Protein AF-A0A3B8PW52-F1 (afdb_monomer)

Secondary structure (DSSP, 8-state):
--TTTTS-HHHHHHHHHHHHHHHHHHHHHHHHHHHHHHHHHHHHHHTTS--S-----GGGGG-TTHHHHHHHHTTTHHHHHHHHHHTS-----TTS-HHHHHHTT-

Mean predicted aligned error: 10.38 Å

Sequence (106 aa):
MDSIRYLDPTTQFVLFSITKIIVAFVLMLTFVAYAVLVERKVSAWIQDRVGPNRATPIFAKYIPILGPALVRLGIFQPMADGLKFLLKEDFTPAYVRK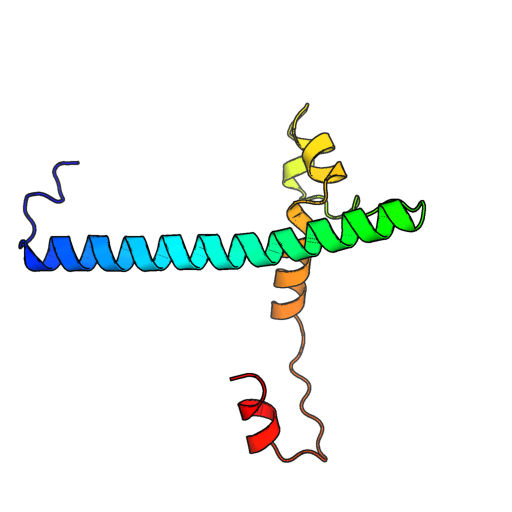VYFWLAPA

Foldseek 3Di:
DCVLVPDDPVVSVVVVVVVVVVVVVVVVVLVVLVVVLVVQCVVCVVVVHQGQQALQDPVLVPPDPVSNVCSSSNSCVSVVVVVVVVVDDDDDDPPDDPVCVVVVVD

pLDDT: mean 77.87, std 11.74, range [54.41, 94.44]

Radius of gyration: 20.92 Å; Cα contacts (8 Å, |Δi|>4): 58; chains: 1; bounding box: 60×29×48 Å

Structure (mmCIF, N/CA/C/O backbone):
data_AF-A0A3B8PW52-F1
#
_entry.id   AF-A0A3B8PW52-F1
#
loop_
_atom_site.group_PDB
_atom_site.id
_atom_site.type_symbol
_atom_site.label_atom_id
_atom_site.label_alt_id
_atom_site.label_comp_id
_atom_site.label_asym_id
_atom_site.label_entity_id
_atom_site.label_seq_id
_atom_site.pdbx_PDB_ins_code
_atom_site.Cartn_x
_atom_site.Cartn_y
_atom_site.Cartn_z
_atom_site.occupancy
_atom_site.B_iso_or_equiv
_atom_site.auth_seq_id
_atom_site.auth_comp_id
_atom_site.auth_asym_id
_atom_site.auth_atom_id
_atom_site.pdbx_PDB_model_num
ATOM 1 N N . MET A 1 1 ? 29.699 -7.317 -11.796 1.00 54.75 1 MET A N 1
ATOM 2 C CA . MET A 1 1 ? 28.883 -6.563 -12.783 1.00 54.75 1 MET A CA 1
ATOM 3 C C . MET A 1 1 ? 29.423 -6.797 -14.196 1.00 54.75 1 MET A C 1
ATOM 5 O O . MET A 1 1 ? 29.309 -5.942 -15.065 1.00 54.75 1 MET A O 1
ATOM 9 N N . ASP A 1 2 ? 29.983 -7.983 -14.438 1.00 58.16 2 ASP A N 1
ATOM 10 C CA . ASP A 1 2 ? 30.815 -8.252 -15.614 1.00 58.16 2 ASP A CA 1
ATOM 11 C C . ASP A 1 2 ? 30.114 -9.189 -16.600 1.00 58.16 2 ASP A C 1
ATOM 13 O O . ASP A 1 2 ? 30.424 -9.179 -17.781 1.00 58.16 2 ASP A O 1
ATOM 17 N N . SER A 1 3 ? 29.073 -9.902 -16.157 1.00 61.91 3 SER A N 1
ATOM 18 C CA . SER A 1 3 ? 28.235 -10.762 -17.001 1.00 61.91 3 SER A CA 1
ATOM 19 C C . SER A 1 3 ? 27.328 -9.999 -17.975 1.00 61.91 3 SER A C 1
ATOM 21 O O . SER A 1 3 ? 26.869 -10.579 -18.951 1.00 61.91 3 SER A O 1
ATOM 23 N N . ILE A 1 4 ? 27.077 -8.704 -17.744 1.00 60.16 4 ILE A N 1
ATOM 24 C CA . ILE A 1 4 ? 26.172 -7.881 -18.571 1.00 60.16 4 ILE A CA 1
ATOM 25 C C . ILE A 1 4 ? 26.906 -7.306 -19.797 1.00 60.16 4 ILE A C 1
ATOM 27 O O . ILE A 1 4 ? 26.276 -6.995 -20.800 1.00 60.16 4 ILE A O 1
ATOM 31 N N . ARG A 1 5 ? 28.243 -7.204 -19.746 1.00 63.00 5 ARG A N 1
ATOM 32 C CA . ARG A 1 5 ? 29.068 -6.620 -20.822 1.00 63.00 5 ARG A CA 1
ATOM 33 C C . ARG A 1 5 ? 29.255 -7.530 -22.040 1.00 63.00 5 ARG A C 1
ATOM 35 O O . ARG A 1 5 ? 29.707 -7.050 -23.071 1.00 63.00 5 ARG A O 1
ATOM 42 N N . TYR A 1 6 ? 28.932 -8.817 -21.915 1.00 65.31 6 TYR A N 1
ATOM 43 C CA . TYR A 1 6 ? 29.050 -9.806 -22.994 1.00 65.31 6 TYR A CA 1
ATOM 44 C C . TYR A 1 6 ? 27.739 -10.022 -23.766 1.00 65.31 6 TYR A C 1
ATOM 46 O O . TYR A 1 6 ? 27.704 -10.828 -24.692 1.00 65.31 6 TYR A O 1
ATOM 54 N N . LEU A 1 7 ? 26.655 -9.344 -23.374 1.00 67.38 7 LEU A N 1
ATOM 55 C CA . LEU A 1 7 ? 25.356 -9.436 -24.036 1.00 67.38 7 LEU A CA 1
ATOM 56 C C . LEU A 1 7 ? 25.256 -8.400 -25.159 1.00 67.38 7 LEU A C 1
ATOM 58 O O . LEU A 1 7 ? 25.795 -7.301 -25.050 1.00 67.38 7 LEU A O 1
ATOM 62 N N . ASP A 1 8 ? 24.538 -8.753 -26.224 1.00 79.00 8 ASP A N 1
ATOM 63 C CA . ASP A 1 8 ? 24.277 -7.855 -27.348 1.00 79.00 8 ASP A CA 1
ATOM 64 C C . ASP A 1 8 ? 23.657 -6.521 -26.863 1.00 79.00 8 ASP A C 1
ATOM 66 O O . ASP A 1 8 ? 22.789 -6.548 -25.974 1.00 79.00 8 ASP A O 1
ATOM 70 N N . PRO A 1 9 ? 24.048 -5.350 -27.416 1.00 81.19 9 PRO A N 1
ATOM 71 C CA . PRO A 1 9 ? 23.563 -4.049 -26.948 1.00 81.19 9 PRO A CA 1
ATOM 72 C C . PRO A 1 9 ? 22.034 -3.925 -26.923 1.00 81.19 9 PRO A C 1
ATOM 74 O O . PRO A 1 9 ? 21.483 -3.241 -26.055 1.00 81.19 9 PRO A O 1
ATOM 77 N N . THR A 1 10 ? 21.328 -4.620 -27.823 1.00 83.38 10 THR A N 1
ATOM 78 C CA . THR A 1 10 ? 19.858 -4.637 -27.833 1.00 83.38 10 THR A CA 1
ATOM 79 C C . THR A 1 10 ? 19.290 -5.405 -26.636 1.00 83.38 10 THR A C 1
ATOM 81 O O . THR A 1 10 ? 18.343 -4.948 -25.993 1.00 83.38 10 THR A O 1
ATOM 84 N N . THR A 1 11 ? 19.920 -6.520 -26.258 1.00 83.31 11 THR A N 1
ATOM 85 C CA . THR A 1 11 ? 19.523 -7.346 -25.107 1.00 83.31 11 THR A CA 1
ATOM 86 C C . THR A 1 11 ? 19.727 -6.583 -23.802 1.00 83.31 11 THR A C 1
ATOM 88 O O . THR A 1 11 ? 18.854 -6.585 -22.932 1.00 83.31 11 THR A O 1
ATOM 91 N N . GLN A 1 12 ? 20.841 -5.855 -23.680 1.00 82.88 12 GLN A N 1
ATOM 92 C CA . GLN A 1 12 ? 21.103 -4.998 -22.527 1.00 82.88 12 GLN A CA 1
ATOM 93 C C . GLN A 1 12 ? 20.032 -3.901 -22.391 1.00 82.88 12 GLN A C 1
ATOM 95 O O . GLN A 1 12 ? 19.498 -3.690 -21.299 1.00 82.88 12 GLN A O 1
ATOM 100 N N . PHE A 1 13 ? 19.670 -3.234 -23.491 1.00 86.12 13 PHE A N 1
ATOM 101 C CA . PHE A 1 13 ? 18.631 -2.200 -23.486 1.00 86.12 13 PHE A CA 1
ATOM 102 C C . PHE A 1 13 ? 17.263 -2.743 -23.046 1.00 86.12 13 PHE A C 1
ATOM 104 O O . PHE A 1 13 ? 16.605 -2.139 -22.192 1.00 86.12 13 PHE A O 1
ATOM 111 N N . VAL A 1 14 ? 16.848 -3.897 -23.576 1.00 88.50 14 VAL A N 1
ATOM 112 C CA . VAL A 1 14 ? 15.570 -4.532 -23.217 1.00 88.50 14 VAL A CA 1
ATOM 113 C C . VAL A 1 14 ? 15.551 -4.938 -21.741 1.00 88.50 14 VAL A C 1
ATOM 115 O O . VAL A 1 14 ? 14.594 -4.616 -21.037 1.00 88.50 14 VAL A O 1
ATOM 118 N N . LEU A 1 15 ? 16.623 -5.555 -21.232 1.00 88.62 15 LEU A N 1
ATOM 119 C CA . LEU A 1 15 ? 16.728 -5.965 -19.826 1.00 88.62 15 LEU A CA 1
ATOM 120 C C . LEU A 1 15 ? 16.625 -4.780 -18.860 1.00 88.62 15 LEU A C 1
ATOM 122 O O . LEU A 1 15 ? 15.861 -4.833 -17.891 1.00 88.62 15 LEU A O 1
ATOM 126 N N . PHE A 1 16 ? 17.346 -3.688 -19.124 1.00 89.38 16 PHE A N 1
ATOM 127 C CA . PHE A 1 16 ? 17.247 -2.486 -18.294 1.00 89.38 16 PHE A CA 1
ATOM 128 C C . PHE A 1 16 ? 15.861 -1.843 -18.373 1.00 89.38 16 PHE A C 1
ATOM 130 O O . PHE A 1 16 ? 15.363 -1.348 -17.361 1.00 89.38 16 PHE A O 1
ATOM 137 N N . SER A 1 17 ? 15.226 -1.864 -19.544 1.00 88.94 17 SER A N 1
ATOM 138 C CA . SER A 1 17 ? 13.891 -1.293 -19.740 1.00 88.94 17 SER A CA 1
ATOM 139 C C . SER A 1 17 ? 12.829 -2.078 -18.970 1.00 88.94 17 SER A C 1
ATOM 141 O O . SER A 1 17 ? 12.088 -1.487 -18.188 1.00 88.94 17 SER A O 1
ATOM 143 N N . ILE A 1 18 ? 12.818 -3.408 -19.095 1.00 92.69 18 ILE A N 1
ATOM 144 C CA . ILE A 1 18 ? 11.915 -4.289 -18.338 1.00 92.69 18 ILE A CA 1
ATOM 145 C C . ILE A 1 18 ? 12.138 -4.121 -16.834 1.00 92.69 18 ILE A C 1
ATOM 147 O O . ILE A 1 18 ? 11.180 -3.957 -16.082 1.00 92.69 18 ILE A O 1
ATOM 151 N N . THR A 1 19 ? 13.396 -4.077 -16.391 1.00 93.25 19 THR A N 1
ATOM 152 C CA . THR A 1 19 ? 13.719 -3.885 -14.970 1.00 93.25 19 THR A CA 1
ATOM 153 C C . THR A 1 19 ? 13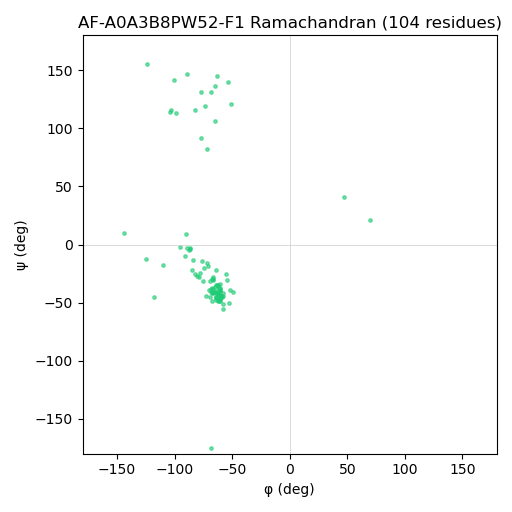.161 -2.563 -14.444 1.00 93.25 19 THR A C 1
ATOM 155 O O . THR A 1 19 ? 12.540 -2.535 -13.384 1.00 93.25 19 THR A O 1
ATOM 158 N N . LYS A 1 20 ? 13.322 -1.464 -15.192 1.00 92.31 20 LYS A N 1
ATOM 159 C CA . LYS A 1 20 ? 12.768 -0.156 -14.809 1.00 92.31 20 LYS A CA 1
ATOM 160 C C . LYS A 1 20 ? 11.244 -0.182 -14.728 1.00 92.31 20 LYS A C 1
ATOM 162 O O . LYS A 1 20 ? 10.696 0.354 -13.770 1.00 92.31 20 LYS A O 1
ATOM 167 N N . ILE A 1 21 ? 10.577 -0.812 -15.697 1.00 93.56 21 ILE A N 1
ATOM 168 C CA . ILE A 1 21 ? 9.113 -0.938 -15.716 1.00 93.56 21 ILE A CA 1
ATOM 169 C C . ILE A 1 21 ? 8.632 -1.695 -14.477 1.00 93.56 21 ILE A C 1
ATOM 171 O O . ILE A 1 21 ? 7.751 -1.209 -13.771 1.00 93.56 21 ILE A O 1
ATOM 175 N N . ILE A 1 22 ? 9.243 -2.843 -14.170 1.00 94.44 22 ILE A N 1
ATOM 176 C CA . ILE A 1 22 ? 8.879 -3.653 -13.002 1.00 94.44 22 ILE A CA 1
ATOM 177 C C . ILE A 1 22 ? 9.078 -2.856 -11.711 1.00 94.44 22 ILE A C 1
ATOM 179 O O . ILE A 1 22 ? 8.183 -2.816 -10.871 1.00 94.44 22 ILE A O 1
ATOM 183 N N . VAL A 1 23 ? 10.221 -2.183 -11.556 1.00 94.44 23 VAL A N 1
ATOM 184 C CA . VAL A 1 23 ? 10.507 -1.388 -10.354 1.00 94.44 23 VAL A CA 1
ATOM 185 C C . VAL A 1 23 ? 9.506 -0.243 -10.200 1.00 94.44 23 VAL A C 1
ATOM 187 O O . VAL A 1 23 ? 8.950 -0.069 -9.119 1.00 94.44 23 VAL A O 1
ATOM 190 N N . ALA A 1 24 ? 9.229 0.508 -11.269 1.00 93.19 24 ALA A N 1
ATOM 191 C CA . ALA A 1 24 ? 8.256 1.598 -11.238 1.00 93.19 24 ALA A CA 1
ATOM 192 C C . ALA A 1 24 ? 6.849 1.096 -10.879 1.00 93.19 24 ALA A C 1
ATOM 194 O O . ALA A 1 24 ? 6.173 1.690 -10.039 1.00 93.19 24 ALA A O 1
ATOM 195 N N . PHE A 1 25 ? 6.433 -0.028 -11.463 1.00 92.19 25 PHE A N 1
ATOM 196 C CA . PHE A 1 25 ? 5.132 -0.635 -11.205 1.00 92.19 25 PHE A CA 1
ATOM 197 C C . PHE A 1 25 ? 4.993 -1.106 -9.751 1.00 92.19 25 PHE A C 1
ATOM 199 O O . PHE A 1 25 ? 4.022 -0.764 -9.076 1.00 92.19 25 PHE A O 1
ATOM 206 N N . VAL A 1 26 ? 5.992 -1.827 -9.231 1.00 91.19 26 VAL A N 1
ATOM 207 C CA . VAL A 1 26 ? 6.005 -2.302 -7.838 1.00 91.19 26 VAL A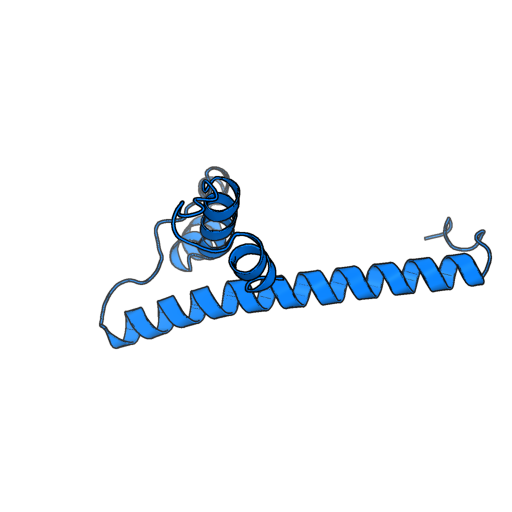 CA 1
ATOM 208 C C . VAL A 1 26 ? 6.000 -1.131 -6.858 1.00 91.19 26 VAL A C 1
ATOM 210 O O . VAL A 1 26 ? 5.249 -1.158 -5.882 1.00 91.19 26 VAL A O 1
ATOM 213 N N . LEU A 1 27 ? 6.789 -0.085 -7.117 1.00 91.88 27 LEU A N 1
ATOM 214 C CA . LEU A 1 27 ? 6.808 1.115 -6.279 1.00 91.88 27 LEU A CA 1
ATOM 215 C C . LEU A 1 27 ? 5.446 1.809 -6.252 1.00 91.88 27 LEU A C 1
ATOM 217 O O . LEU A 1 27 ? 4.965 2.153 -5.174 1.00 91.88 27 LEU A O 1
ATOM 221 N N . MET A 1 28 ? 4.806 1.970 -7.412 1.00 92.19 28 MET A N 1
ATOM 222 C CA . MET A 1 28 ? 3.491 2.597 -7.512 1.00 92.19 28 MET A CA 1
ATOM 223 C C . MET A 1 28 ? 2.425 1.810 -6.739 1.00 92.19 28 MET A C 1
ATOM 225 O O . MET A 1 28 ? 1.716 2.390 -5.919 1.00 92.19 28 MET A O 1
ATOM 229 N N . LEU A 1 29 ? 2.343 0.488 -6.932 1.00 88.56 29 LEU A N 1
ATOM 230 C CA . LEU A 1 29 ? 1.389 -0.356 -6.200 1.00 88.56 29 LEU A CA 1
ATOM 231 C C . LEU A 1 29 ? 1.630 -0.321 -4.688 1.00 88.56 29 LEU A C 1
ATOM 233 O O . LEU A 1 29 ? 0.688 -0.233 -3.900 1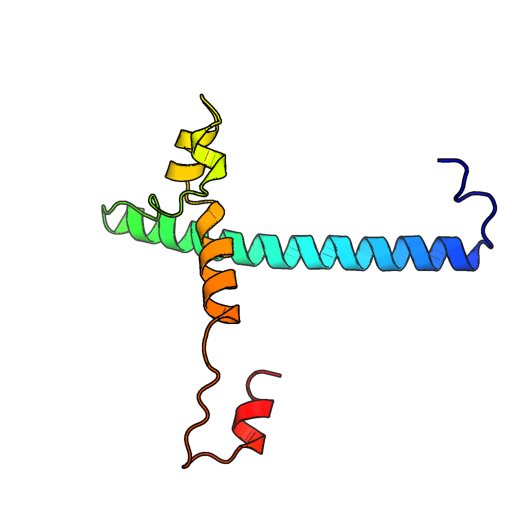.00 88.56 29 LEU A O 1
ATOM 237 N N . THR A 1 30 ? 2.899 -0.344 -4.281 1.00 86.81 30 THR A N 1
ATOM 238 C CA . THR A 1 30 ? 3.285 -0.271 -2.870 1.00 86.81 30 THR A CA 1
ATOM 239 C C . THR A 1 30 ? 2.883 1.075 -2.264 1.00 86.81 30 THR A C 1
ATOM 241 O O . THR A 1 30 ? 2.343 1.120 -1.161 1.00 86.81 30 THR A O 1
ATOM 244 N N . PHE A 1 31 ? 3.078 2.173 -2.997 1.00 90.00 31 PHE A N 1
ATOM 245 C CA . PHE A 1 31 ? 2.672 3.508 -2.567 1.00 90.00 31 PHE A CA 1
ATOM 246 C C . PHE A 1 31 ? 1.157 3.609 -2.355 1.00 90.00 31 PHE A C 1
ATOM 248 O O . PHE A 1 31 ? 0.722 4.075 -1.304 1.00 90.00 31 PHE A O 1
ATOM 255 N N . VAL A 1 32 ? 0.356 3.108 -3.301 1.00 88.88 32 VAL A N 1
ATOM 256 C CA . VAL A 1 32 ? -1.113 3.077 -3.180 1.00 88.88 32 VAL A CA 1
ATOM 257 C C . VAL A 1 32 ? -1.543 2.277 -1.947 1.00 88.88 32 VAL A C 1
ATOM 259 O O . VAL A 1 32 ? -2.367 2.742 -1.161 1.00 88.88 32 VAL A O 1
ATOM 262 N N . ALA A 1 33 ? -0.937 1.109 -1.721 1.00 86.69 33 ALA A N 1
ATOM 263 C CA . ALA A 1 33 ? -1.234 0.270 -0.563 1.00 86.69 33 ALA A CA 1
ATOM 264 C C . ALA A 1 33 ? -0.942 0.980 0.777 1.00 86.69 33 ALA A C 1
ATOM 266 O O . ALA A 1 33 ? -1.729 0.881 1.723 1.00 86.69 33 ALA A O 1
ATOM 267 N N . TYR A 1 34 ? 0.160 1.734 0.865 1.00 86.44 34 TYR A N 1
ATOM 268 C CA . TYR A 1 34 ? 0.489 2.516 2.060 1.00 86.44 34 TYR A CA 1
ATOM 269 C C . TYR A 1 34 ? -0.351 3.786 2.213 1.00 86.44 34 TYR A C 1
ATOM 271 O O . TYR A 1 34 ? -0.653 4.161 3.346 1.00 86.44 34 TYR A O 1
ATOM 279 N N . ALA A 1 35 ? -0.781 4.420 1.120 1.00 88.06 35 ALA A N 1
ATOM 280 C CA . ALA A 1 35 ? -1.679 5.572 1.178 1.00 88.06 35 ALA A CA 1
ATOM 281 C C . ALA A 1 35 ? -2.996 5.223 1.897 1.00 88.06 35 ALA A C 1
ATOM 283 O O . ALA A 1 35 ? -3.430 5.967 2.775 1.00 88.06 35 ALA A O 1
ATOM 284 N N . VAL A 1 36 ? -3.558 4.037 1.631 1.00 88.19 36 VAL A N 1
ATOM 285 C CA . VAL A 1 36 ? -4.756 3.525 2.326 1.00 88.19 36 VAL A CA 1
ATOM 286 C C . VAL A 1 36 ? -4.508 3.325 3.828 1.00 88.19 36 VAL A C 1
ATOM 288 O O . VAL A 1 36 ? -5.370 3.606 4.661 1.00 88.19 36 VAL A O 1
ATOM 291 N N . LEU A 1 37 ? -3.322 2.846 4.218 1.00 86.56 3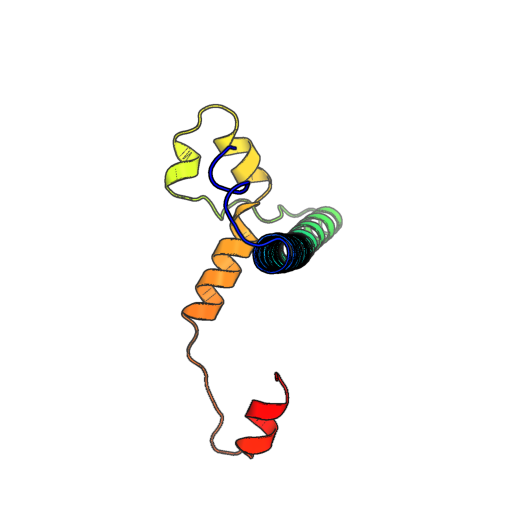7 LEU A N 1
ATOM 292 C CA . LEU A 1 37 ? -2.960 2.721 5.633 1.00 86.56 37 LEU A CA 1
ATOM 293 C C . LEU A 1 37 ? -2.898 4.092 6.311 1.00 86.56 37 LEU A C 1
ATOM 295 O O . LEU A 1 37 ? -3.420 4.245 7.420 1.00 86.56 37 LEU A O 1
ATOM 299 N N . VAL A 1 38 ? -2.271 5.071 5.653 1.00 86.25 38 VAL A N 1
ATOM 300 C CA . VAL A 1 38 ? -2.162 6.446 6.156 1.00 86.25 38 VAL A CA 1
ATOM 301 C C . VAL A 1 38 ? -3.547 7.050 6.335 1.00 86.25 38 VAL A C 1
ATOM 303 O O . VAL A 1 38 ? -3.835 7.558 7.415 1.00 86.25 38 VAL A O 1
ATOM 306 N N . GLU A 1 39 ? -4.428 6.915 5.345 1.00 89.50 39 GLU A N 1
ATOM 307 C CA . GLU A 1 39 ? -5.819 7.363 5.434 1.00 89.50 39 GLU A CA 1
ATOM 308 C C . GLU A 1 39 ? -6.507 6.786 6.679 1.00 89.50 39 GLU A C 1
ATOM 310 O O . GLU A 1 39 ? -7.014 7.531 7.517 1.00 89.50 39 GLU A O 1
ATOM 315 N N . ARG A 1 40 ? -6.412 5.465 6.894 1.00 87.12 40 ARG A N 1
ATOM 316 C CA . ARG A 1 40 ? -6.991 4.799 8.077 1.00 87.12 40 ARG A CA 1
ATOM 317 C C . ARG A 1 40 ? -6.401 5.311 9.391 1.00 87.12 40 ARG A C 1
ATOM 319 O O . ARG A 1 40 ? -7.114 5.346 10.395 1.00 87.12 40 ARG A O 1
ATOM 326 N N . LYS A 1 41 ? -5.117 5.682 9.418 1.00 83.44 41 LYS A N 1
ATOM 327 C CA . LYS A 1 41 ? -4.455 6.231 10.611 1.00 83.44 41 LYS A CA 1
ATOM 328 C C . LYS A 1 41 ? -4.918 7.659 10.893 1.00 83.44 41 LYS A C 1
ATOM 330 O O . LYS A 1 41 ? -5.257 7.959 12.033 1.00 83.44 41 LYS A O 1
ATOM 335 N N . VAL A 1 42 ? -4.999 8.492 9.857 1.00 86.94 42 VAL A N 1
ATOM 336 C CA . VAL A 1 42 ? -5.463 9.882 9.945 1.00 86.94 42 VAL A CA 1
ATOM 337 C C . VAL A 1 42 ? -6.931 9.934 10.366 1.00 86.94 42 VAL A C 1
ATOM 339 O O . VAL A 1 42 ? -7.266 10.647 11.308 1.00 86.94 42 VAL A O 1
ATOM 342 N N . SER A 1 43 ? -7.805 9.121 9.764 1.00 87.62 43 SER A N 1
ATOM 343 C CA . SER A 1 43 ? -9.216 9.053 10.167 1.00 87.62 43 SER A CA 1
ATOM 344 C C . SER A 1 43 ? -9.392 8.574 11.608 1.00 87.62 43 SER A C 1
ATOM 346 O O . SER A 1 43 ? -10.283 9.047 12.307 1.00 87.62 43 SER A O 1
ATOM 348 N N . ALA A 1 44 ? -8.549 7.647 12.073 1.00 87.25 44 ALA A N 1
ATOM 349 C CA . ALA A 1 44 ? -8.586 7.182 13.455 1.00 87.25 44 ALA A CA 1
ATOM 350 C C . ALA A 1 44 ? -8.144 8.276 14.442 1.00 87.25 44 ALA A C 1
ATOM 352 O O . ALA A 1 44 ? -8.772 8.425 15.485 1.00 87.25 44 ALA A O 1
ATOM 353 N N . TRP A 1 45 ? -7.138 9.083 14.084 1.00 86.94 45 TRP A N 1
ATOM 354 C CA . TRP A 1 45 ? -6.705 10.233 14.886 1.00 86.94 45 TRP A CA 1
ATOM 355 C C . TRP A 1 45 ? -7.769 11.324 14.995 1.00 86.94 45 TRP A C 1
ATOM 357 O O . TRP A 1 45 ? -7.978 11.846 16.082 1.00 86.94 45 TRP A O 1
ATOM 367 N N . ILE A 1 46 ? -8.483 11.627 13.907 1.00 91.06 46 ILE A N 1
ATOM 368 C CA . ILE A 1 46 ? -9.605 12.583 13.935 1.00 91.06 46 ILE A CA 1
ATOM 369 C C . ILE A 1 46 ? -10.725 12.093 14.866 1.00 91.06 46 ILE A C 1
ATOM 371 O O . ILE A 1 46 ? -11.389 12.888 15.521 1.00 91.06 46 ILE A O 1
ATOM 375 N N . GLN A 1 47 ? -10.935 10.778 14.921 1.00 91.88 47 GLN A N 1
ATOM 376 C CA . GLN A 1 47 ? -11.990 10.133 15.706 1.00 91.88 47 GLN A CA 1
ATOM 377 C C . GLN A 1 47 ? -11.557 9.769 17.137 1.00 91.88 47 GLN A C 1
ATOM 379 O O . GLN A 1 47 ? -12.280 9.031 17.801 1.00 91.88 47 GLN A O 1
ATOM 384 N N . ASP A 1 48 ? -10.379 10.219 17.581 1.00 87.69 48 ASP A N 1
ATOM 385 C CA . ASP A 1 48 ? -9.769 9.876 18.875 1.00 87.69 48 ASP A CA 1
ATOM 386 C C . ASP A 1 48 ? -9.803 8.365 19.193 1.00 87.69 48 ASP A C 1
ATOM 388 O O . ASP A 1 48 ? -10.081 7.914 20.304 1.00 87.69 48 ASP A O 1
ATOM 392 N N . ARG A 1 49 ? -9.546 7.539 18.170 1.00 86.25 49 ARG A N 1
ATOM 393 C CA . ARG A 1 49 ? -9.441 6.083 18.306 1.00 86.25 49 ARG A CA 1
ATOM 394 C C . ARG A 1 49 ? -8.107 5.573 17.794 1.00 86.25 49 ARG A C 1
ATOM 396 O O . ARG A 1 49 ? -7.457 6.148 16.923 1.00 86.25 49 ARG A O 1
ATOM 403 N N . VAL A 1 50 ? -7.698 4.420 18.309 1.00 78.25 50 VAL A N 1
ATOM 404 C CA . VAL A 1 50 ? -6.443 3.795 17.894 1.00 78.25 50 VAL A CA 1
ATOM 405 C C . VAL A 1 50 ? -6.609 3.200 16.492 1.00 78.25 50 VAL A C 1
ATOM 407 O O . VAL A 1 50 ? -7.435 2.314 16.270 1.00 78.25 50 VAL A O 1
ATOM 410 N N . GLY A 1 51 ? -5.813 3.692 15.537 1.00 75.25 51 GLY A N 1
ATOM 411 C CA . GLY A 1 51 ? -5.719 3.120 14.190 1.00 75.25 51 GLY A CA 1
ATOM 412 C C . GLY A 1 51 ? -5.055 1.731 14.170 1.00 75.25 51 GLY A C 1
ATOM 413 O O . GLY A 1 51 ? -4.715 1.190 15.222 1.00 75.25 51 GLY A O 1
ATOM 414 N N . PRO A 1 52 ? -4.824 1.138 12.985 1.00 72.44 52 PRO A N 1
ATOM 415 C CA . PRO A 1 52 ? -4.328 -0.236 12.852 1.00 72.44 52 PRO A CA 1
ATOM 416 C C . PRO A 1 52 ? -3.070 -0.502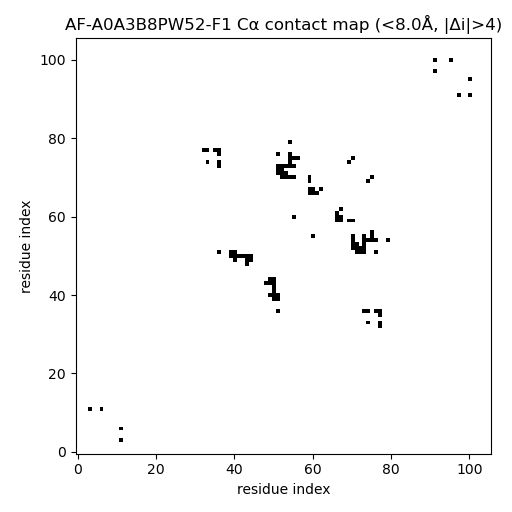 13.704 1.00 72.44 52 PRO A C 1
ATOM 418 O O . PRO A 1 52 ? -2.066 0.194 13.559 1.00 72.44 52 PRO A O 1
ATOM 421 N N . ASN A 1 53 ? -3.155 -1.476 14.621 1.00 68.75 53 ASN A N 1
ATOM 422 C CA . ASN A 1 53 ? -2.111 -1.808 15.614 1.00 68.75 53 ASN A CA 1
ATOM 423 C C . ASN A 1 53 ? -2.010 -3.329 15.901 1.00 68.75 53 ASN A C 1
ATOM 425 O O . ASN A 1 53 ? -1.388 -3.747 16.872 1.00 68.75 53 ASN A O 1
ATOM 429 N N . ARG A 1 54 ? -2.690 -4.182 15.116 1.00 66.69 54 ARG A N 1
ATOM 430 C CA . ARG A 1 54 ? -2.812 -5.631 15.404 1.00 66.69 54 ARG A CA 1
ATOM 431 C C . ARG A 1 54 ? -2.352 -6.550 14.268 1.00 66.69 54 ARG A C 1
ATOM 433 O O . ARG A 1 54 ? -2.171 -7.740 14.503 1.00 66.69 54 ARG A O 1
ATOM 440 N N . ALA A 1 55 ? -2.127 -6.034 13.060 1.00 65.44 55 ALA A N 1
ATOM 441 C CA . ALA A 1 55 ? -1.497 -6.811 11.994 1.00 65.44 55 ALA A CA 1
ATOM 442 C C . ALA A 1 55 ? -0.003 -6.998 12.308 1.00 65.44 55 ALA A C 1
ATOM 444 O O . ALA A 1 55 ? 0.851 -6.236 11.859 1.00 65.44 55 ALA A O 1
ATOM 445 N N . THR A 1 56 ? 0.297 -7.989 13.146 1.00 59.84 56 THR A N 1
ATOM 446 C CA . THR A 1 56 ? 1.653 -8.371 13.543 1.00 59.84 56 THR A CA 1
ATOM 447 C C . THR A 1 56 ? 2.063 -9.630 12.783 1.00 59.84 56 THR A C 1
ATOM 449 O O . THR A 1 56 ? 1.468 -10.685 13.002 1.00 59.84 56 THR A O 1
ATOM 452 N N . PRO A 1 57 ? 3.088 -9.571 11.918 1.00 63.16 57 PRO A N 1
ATOM 453 C CA . PRO A 1 57 ? 3.700 -10.773 11.369 1.00 63.16 57 PRO A CA 1
ATOM 454 C C . PRO A 1 57 ? 4.338 -11.610 12.477 1.00 63.16 57 PRO A C 1
ATOM 456 O O . PRO A 1 57 ? 4.957 -11.059 13.390 1.00 63.16 57 PRO A O 1
ATOM 459 N N . ILE A 1 58 ? 4.281 -12.937 12.337 1.00 59.16 58 ILE A N 1
ATOM 460 C CA . ILE A 1 58 ? 4.923 -13.906 13.246 1.00 59.16 58 ILE A CA 1
ATOM 461 C C . ILE A 1 58 ? 6.415 -13.566 13.437 1.00 59.16 58 ILE A C 1
ATOM 463 O O . ILE A 1 58 ? 6.919 -13.597 14.555 1.00 59.16 58 ILE A O 1
ATOM 467 N N . PHE A 1 59 ? 7.094 -13.134 12.369 1.00 60.97 59 PHE A N 1
ATOM 468 C CA . PHE A 1 59 ? 8.518 -12.784 12.378 1.00 60.97 59 PHE A CA 1
ATOM 469 C C . PHE A 1 59 ? 8.845 -11.406 12.986 1.00 60.97 59 PHE A C 1
ATOM 471 O O . PHE A 1 59 ? 9.943 -11.206 13.500 1.00 60.97 59 PHE A O 1
ATOM 478 N N . ALA A 1 60 ? 7.905 -10.454 12.988 1.00 57.09 60 ALA A N 1
ATOM 479 C CA . ALA A 1 60 ? 8.159 -9.087 13.460 1.00 57.09 60 ALA A CA 1
ATOM 480 C C . ALA A 1 60 ? 8.313 -8.993 14.990 1.00 57.09 60 ALA A C 1
ATOM 482 O O . ALA A 1 60 ? 8.830 -8.002 15.500 1.00 57.09 60 ALA A O 1
ATOM 483 N N . LYS A 1 61 ? 7.895 -10.030 15.728 1.00 54.88 61 LYS A N 1
ATOM 484 C CA . LYS A 1 61 ? 8.009 -10.110 17.191 1.00 54.88 61 LYS A CA 1
ATOM 485 C C . LYS A 1 61 ? 9.440 -10.395 17.675 1.00 54.88 61 LYS A C 1
ATOM 487 O O . LYS A 1 61 ? 9.752 -10.094 18.821 1.00 54.88 61 LYS A O 1
ATOM 492 N N . TYR A 1 62 ? 10.305 -10.940 16.817 1.00 59.19 62 TYR A N 1
ATOM 493 C CA . TYR A 1 62 ? 11.680 -11.320 17.171 1.00 59.19 62 TYR A CA 1
ATOM 494 C C . TYR A 1 62 ? 12.697 -10.173 17.040 1.00 59.19 62 TYR A C 1
ATOM 496 O O . TYR A 1 62 ? 13.863 -10.352 17.378 1.00 59.19 62 TYR A O 1
ATOM 504 N N . ILE A 1 63 ? 12.277 -8.992 16.567 1.00 63.44 63 ILE A N 1
ATOM 505 C CA . ILE A 1 63 ? 13.153 -7.825 16.413 1.00 63.44 63 ILE A CA 1
ATOM 506 C C . ILE A 1 63 ? 12.956 -6.888 17.621 1.00 63.44 63 ILE A C 1
ATOM 508 O O . ILE A 1 63 ? 11.882 -6.294 17.746 1.00 63.44 63 ILE A O 1
ATOM 512 N N . PRO A 1 64 ? 13.968 -6.713 18.494 1.00 54.91 64 PRO A N 1
ATOM 513 C CA . PRO A 1 64 ? 13.793 -6.149 19.838 1.00 54.91 64 PRO A CA 1
ATOM 514 C C . PRO A 1 64 ? 13.368 -4.672 19.877 1.00 54.91 64 PRO A C 1
ATOM 516 O O . PRO A 1 64 ? 12.679 -4.275 20.811 1.00 54.91 64 PRO A O 1
ATOM 519 N N . ILE A 1 65 ? 13.740 -3.857 18.878 1.00 60.09 65 ILE A N 1
ATOM 520 C CA . ILE A 1 65 ? 13.460 -2.403 18.873 1.00 60.09 65 ILE A CA 1
ATOM 521 C C . ILE A 1 65 ? 12.559 -1.984 17.699 1.00 60.09 65 ILE A C 1
ATOM 523 O O . ILE A 1 65 ? 11.588 -1.255 17.892 1.00 60.09 65 ILE A O 1
ATOM 527 N N . LEU A 1 66 ? 12.826 -2.468 16.481 1.00 61.09 66 LEU A N 1
ATOM 528 C CA . LEU A 1 66 ? 12.046 -2.096 15.288 1.00 61.09 66 LEU A CA 1
ATOM 529 C C . LEU A 1 66 ? 10.707 -2.843 15.181 1.00 61.09 66 LEU A C 1
ATOM 531 O O . LEU A 1 66 ? 9.751 -2.304 14.629 1.00 61.09 66 LEU A O 1
ATOM 535 N N . GLY A 1 67 ? 10.608 -4.051 15.741 1.00 58.53 67 GLY A N 1
ATOM 536 C CA . GLY A 1 67 ? 9.395 -4.871 15.698 1.00 58.53 67 GLY A CA 1
ATOM 537 C C . GLY A 1 67 ? 8.167 -4.176 16.299 1.00 58.53 67 GLY A C 1
ATOM 538 O O . GLY A 1 67 ? 7.169 -3.995 15.599 1.00 58.53 67 GLY A O 1
ATOM 539 N N . PRO A 1 68 ? 8.225 -3.700 17.558 1.00 60.38 68 PRO A N 1
ATOM 540 C CA . PRO A 1 68 ? 7.097 -3.025 18.203 1.00 60.38 68 PRO A CA 1
ATOM 541 C C . PRO A 1 68 ? 6.689 -1.717 17.512 1.00 60.38 68 PRO A C 1
ATOM 543 O O . PRO A 1 68 ? 5.502 -1.396 17.460 1.00 60.38 68 PRO A O 1
ATOM 546 N N . ALA A 1 69 ? 7.652 -0.966 16.966 1.00 60.97 69 ALA A N 1
ATOM 547 C CA . ALA A 1 69 ? 7.387 0.288 16.262 1.00 60.97 69 ALA A CA 1
ATOM 548 C C . ALA A 1 69 ? 6.666 0.045 14.925 1.00 60.97 69 ALA A C 1
ATOM 550 O O . ALA A 1 69 ? 5.647 0.678 14.648 1.00 60.97 69 ALA A O 1
ATOM 551 N N . LEU A 1 70 ? 7.129 -0.932 14.138 1.00 59.50 70 LEU A N 1
ATOM 552 C CA . LEU A 1 70 ? 6.502 -1.329 12.872 1.00 59.50 70 LEU A CA 1
ATOM 553 C C . LEU A 1 70 ? 5.091 -1.910 13.081 1.00 59.50 70 LEU A C 1
ATOM 555 O O . LEU A 1 70 ? 4.191 -1.661 12.277 1.00 59.50 70 LEU A O 1
ATOM 559 N N . VAL A 1 71 ? 4.871 -2.624 14.192 1.00 59.91 71 VAL A N 1
ATOM 560 C CA . VAL A 1 71 ? 3.551 -3.140 14.594 1.00 59.91 71 VAL A CA 1
ATOM 561 C C . VAL A 1 71 ? 2.597 -2.010 14.995 1.00 59.91 71 VAL A C 1
ATOM 563 O O . VAL A 1 71 ? 1.442 -2.016 14.570 1.00 59.91 71 VAL A O 1
ATOM 566 N N . ARG A 1 72 ? 3.082 -0.997 15.728 1.00 60.81 72 ARG A N 1
ATOM 567 C CA . ARG A 1 72 ? 2.291 0.193 16.108 1.00 60.81 72 ARG A CA 1
ATOM 568 C C . ARG A 1 72 ? 1.897 1.082 14.937 1.00 60.81 72 ARG A C 1
ATOM 570 O O . ARG A 1 72 ? 0.869 1.768 14.992 1.00 60.81 72 ARG A O 1
ATOM 577 N N . LEU A 1 73 ? 2.703 1.072 13.883 1.00 66.50 73 LEU A N 1
ATOM 578 C CA . LEU A 1 73 ? 2.416 1.766 12.634 1.00 66.50 73 LEU A CA 1
ATOM 579 C C . LEU A 1 73 ? 1.517 0.946 11.696 1.00 66.50 73 LEU A C 1
ATOM 581 O O . LEU A 1 73 ? 0.956 1.514 10.768 1.00 66.50 73 LEU A O 1
ATOM 585 N N . GLY A 1 74 ? 1.318 -0.351 11.955 1.00 66.31 74 GLY A N 1
ATOM 586 C CA . GLY A 1 74 ? 0.410 -1.196 11.178 1.00 66.31 74 GLY A CA 1
ATOM 587 C C . GLY A 1 74 ? 0.890 -1.481 9.754 1.00 66.31 74 GLY A C 1
ATOM 588 O O . GLY A 1 74 ? 0.076 -1.840 8.914 1.00 66.31 74 GLY A O 1
ATOM 589 N N . ILE A 1 75 ? 2.191 -1.338 9.474 1.00 73.12 75 ILE A N 1
ATOM 590 C CA . ILE A 1 75 ? 2.808 -1.394 8.129 1.00 73.12 75 ILE A CA 1
ATOM 591 C C . ILE A 1 75 ? 2.493 -2.688 7.366 1.00 73.12 75 ILE A C 1
ATOM 593 O O . ILE A 1 75 ? 2.448 -2.695 6.143 1.00 73.12 75 ILE A O 1
ATOM 597 N N . PHE A 1 76 ? 2.201 -3.773 8.079 1.00 75.88 76 PHE A N 1
ATOM 598 C CA . PHE A 1 76 ? 1.851 -5.067 7.493 1.00 75.88 76 PHE A CA 1
ATOM 599 C C . PHE A 1 76 ? 0.356 -5.230 7.176 1.00 75.88 76 PHE A C 1
ATOM 601 O O . PHE A 1 76 ? -0.047 -6.243 6.606 1.00 75.88 76 PHE A O 1
ATOM 608 N N . GLN A 1 77 ? -0.478 -4.246 7.517 1.00 78.19 77 GLN A N 1
ATOM 609 C CA . GLN A 1 77 ? -1.913 -4.259 7.234 1.00 78.19 77 GLN A CA 1
ATOM 610 C C . GLN A 1 77 ? -2.230 -4.398 5.733 1.00 78.19 77 GLN A C 1
ATOM 612 O O . GLN A 1 77 ? -3.075 -5.231 5.414 1.00 78.19 77 GLN A O 1
ATOM 617 N N . PRO A 1 78 ? -1.562 -3.688 4.798 1.00 83.12 78 PRO A N 1
ATOM 618 C CA . PRO A 1 78 ? -1.874 -3.814 3.376 1.00 83.12 78 PRO A CA 1
ATOM 619 C C . PRO A 1 78 ? -1.525 -5.201 2.825 1.00 83.12 78 PRO A C 1
ATOM 621 O O . PRO A 1 78 ? -2.222 -5.713 1.956 1.00 83.12 78 PRO A O 1
ATOM 624 N N . MET A 1 79 ? -0.495 -5.855 3.377 1.00 80.62 79 MET A N 1
ATOM 625 C CA . MET A 1 79 ? -0.165 -7.241 3.029 1.00 80.62 79 MET A CA 1
ATOM 626 C C . MET A 1 79 ? -1.246 -8.219 3.508 1.00 80.62 79 MET A C 1
ATOM 628 O O . MET A 1 79 ? -1.612 -9.132 2.773 1.00 80.62 79 MET A O 1
ATOM 632 N N . ALA A 1 80 ? -1.774 -8.027 4.721 1.00 81.94 80 ALA A N 1
ATOM 633 C CA . ALA A 1 80 ? -2.858 -8.853 5.253 1.00 81.94 80 ALA A CA 1
ATOM 634 C C . ALA A 1 80 ? -4.171 -8.650 4.478 1.00 81.94 80 ALA A C 1
ATOM 636 O O . ALA A 1 80 ? -4.870 -9.620 4.182 1.00 81.94 80 ALA A O 1
ATOM 637 N N . ASP A 1 81 ? -4.480 -7.404 4.114 1.00 81.00 81 ASP A N 1
ATOM 638 C CA . ASP A 1 81 ? -5.647 -7.067 3.300 1.00 81.00 81 ASP A CA 1
ATOM 639 C C . ASP A 1 81 ? -5.508 -7.671 1.884 1.00 81.00 81 ASP A C 1
ATOM 641 O O . ASP A 1 81 ? -6.456 -8.272 1.383 1.00 81.00 81 ASP A O 1
ATOM 645 N N . GLY A 1 82 ? -4.308 -7.631 1.290 1.00 82.44 82 GLY A N 1
ATOM 646 C CA . GLY A 1 82 ? -3.999 -8.292 0.017 1.00 82.44 82 GLY A CA 1
ATOM 647 C C . GLY A 1 82 ? -4.146 -9.816 0.066 1.00 82.44 82 GLY A C 1
ATOM 648 O O . GLY A 1 82 ? -4.822 -10.401 -0.776 1.00 82.44 82 GLY A O 1
ATOM 649 N N . LEU A 1 83 ? -3.577 -10.468 1.085 1.00 84.12 83 LEU A N 1
ATOM 650 C CA . LEU A 1 83 ? -3.697 -11.919 1.261 1.00 84.12 83 LEU A CA 1
ATOM 651 C C . LEU A 1 83 ? -5.159 -12.350 1.435 1.00 84.12 83 LEU A C 1
ATOM 653 O O . LEU A 1 83 ? -5.584 -13.358 0.875 1.00 84.12 83 LEU A O 1
ATOM 657 N N . LYS A 1 84 ? -5.949 -11.564 2.174 1.00 81.56 84 LYS A N 1
ATOM 658 C CA . LYS A 1 84 ? -7.387 -11.797 2.320 1.00 81.56 84 LYS A CA 1
ATOM 659 C C . LYS A 1 84 ? -8.118 -11.736 0.978 1.00 81.56 84 LYS A C 1
ATOM 661 O O . LYS A 1 84 ? -9.044 -12.520 0.793 1.00 81.56 84 LYS A O 1
ATOM 666 N N . PHE A 1 85 ? -7.749 -10.827 0.073 1.00 83.12 85 PHE A N 1
ATOM 667 C CA . PHE A 1 85 ? -8.368 -10.755 -1.254 1.00 83.12 85 PHE A CA 1
ATOM 668 C C . PHE A 1 85 ? -8.056 -11.985 -2.106 1.00 83.12 85 PHE A C 1
ATOM 670 O O . PHE A 1 85 ? -8.955 -12.489 -2.762 1.00 83.12 85 PHE A O 1
ATOM 677 N N . LEU A 1 86 ? -6.836 -12.523 -2.034 1.00 83.69 86 LEU A N 1
ATOM 678 C CA . LEU A 1 86 ? -6.467 -13.737 -2.776 1.00 83.69 86 LEU A CA 1
ATOM 679 C C . LEU A 1 86 ? -7.201 -14.991 -2.287 1.00 83.69 86 LEU A C 1
ATOM 681 O O . LEU A 1 86 ? -7.434 -15.914 -3.057 1.00 83.69 86 LEU A O 1
ATOM 685 N N . LEU A 1 87 ? -7.548 -15.032 -1.001 1.00 84.88 87 LEU A N 1
ATOM 686 C CA . LEU A 1 87 ? -8.291 -16.138 -0.390 1.00 84.88 87 LEU A CA 1
ATOM 687 C C . LEU A 1 87 ? -9.811 -15.949 -0.464 1.00 84.88 87 LEU A C 1
ATOM 689 O O . LEU A 1 87 ? -10.564 -16.791 0.026 1.00 84.88 87 LEU A O 1
ATOM 693 N N . LYS A 1 88 ? -10.279 -14.819 -0.997 1.00 84.25 88 LYS A N 1
ATOM 694 C CA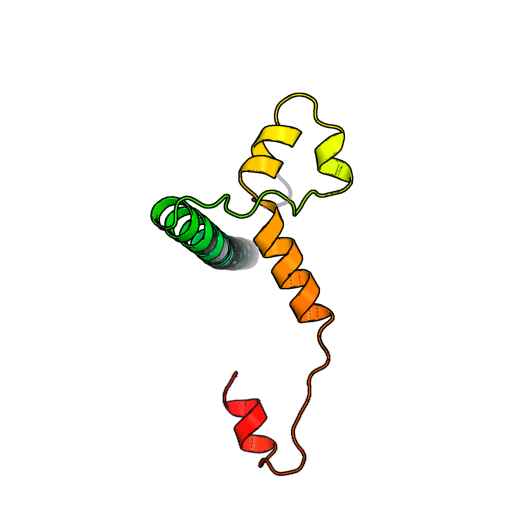 . LYS A 1 88 ? -11.702 -14.517 -1.090 1.00 84.25 88 LYS A CA 1
ATOM 695 C C . LYS A 1 88 ? -12.301 -15.312 -2.249 1.00 84.25 88 LYS A C 1
ATOM 697 O O . LYS A 1 88 ? -11.777 -15.286 -3.352 1.00 84.25 88 LYS A O 1
ATOM 702 N N . GLU A 1 89 ? -13.420 -15.986 -2.001 1.00 81.94 89 GLU A N 1
ATOM 703 C CA . GLU A 1 89 ? -14.195 -16.612 -3.074 1.00 81.94 89 GLU A CA 1
ATOM 704 C C . GLU A 1 89 ? -14.835 -15.549 -3.979 1.00 81.94 89 GLU A C 1
ATOM 706 O O . GLU A 1 89 ? -15.509 -14.629 -3.495 1.00 81.94 89 GLU A O 1
ATOM 711 N N . ASP A 1 90 ? -14.666 -15.718 -5.291 1.00 76.31 90 ASP A N 1
ATOM 712 C CA . ASP A 1 90 ? -15.295 -14.882 -6.311 1.00 76.31 90 ASP A CA 1
ATOM 713 C C . ASP A 1 90 ? -16.767 -15.274 -6.484 1.00 76.31 90 ASP A C 1
ATOM 715 O O . ASP A 1 90 ? -17.134 -16.166 -7.253 1.00 76.31 90 ASP A O 1
ATOM 719 N N . PHE A 1 91 ? -17.645 -14.604 -5.739 1.00 74.31 91 PHE A N 1
ATOM 720 C CA . PHE A 1 91 ? -19.081 -14.843 -5.830 1.00 74.31 91 PHE A CA 1
ATOM 721 C C . PHE A 1 91 ? -19.693 -14.081 -7.013 1.00 74.31 91 PHE A C 1
ATOM 723 O O . PHE A 1 91 ? -19.743 -12.850 -7.021 1.00 74.31 91 PHE A O 1
ATOM 730 N N . THR A 1 92 ? -20.219 -14.817 -7.996 1.00 76.31 92 THR A N 1
ATOM 731 C CA . THR A 1 92 ? -20.982 -14.250 -9.117 1.00 76.31 92 THR A CA 1
ATOM 732 C C . THR A 1 92 ? -22.481 -14.507 -8.913 1.00 76.31 92 THR A C 1
ATOM 734 O O . THR A 1 92 ? -22.917 -15.660 -8.924 1.00 76.31 92 THR A O 1
ATOM 737 N N . PRO A 1 93 ? -23.307 -13.464 -8.710 1.00 79.06 93 PRO A N 1
ATOM 738 C CA . PRO A 1 93 ? -24.740 -13.642 -8.504 1.00 79.06 93 PRO A CA 1
ATOM 739 C C . PRO A 1 93 ? -25.435 -14.207 -9.751 1.00 79.06 93 PRO A C 1
ATOM 741 O O . PRO A 1 93 ? -25.225 -13.733 -10.868 1.00 79.06 93 PRO A O 1
ATOM 744 N N . ALA A 1 94 ? -26.329 -15.182 -9.551 1.00 77.69 94 ALA A N 1
ATOM 745 C CA . AL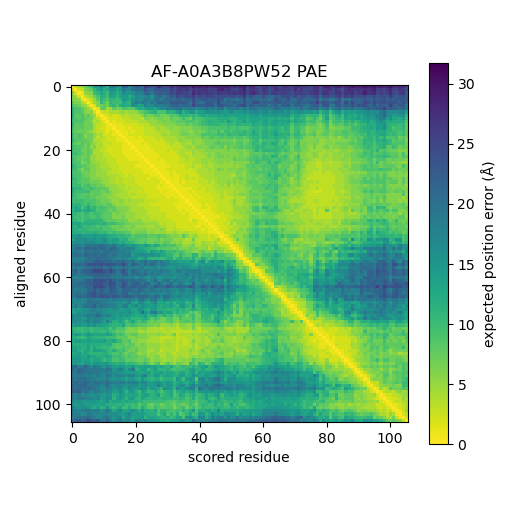A A 1 94 ? -27.007 -15.899 -10.637 1.00 77.69 94 ALA A CA 1
ATOM 746 C C . ALA A 1 94 ? -27.920 -15.014 -11.510 1.00 77.69 94 ALA A C 1
ATOM 748 O O . ALA A 1 94 ? -28.199 -15.363 -12.654 1.00 77.69 94 ALA A O 1
ATOM 749 N N . TYR A 1 95 ? -28.371 -13.868 -10.992 1.00 82.81 95 TYR A N 1
ATOM 750 C CA . TYR A 1 95 ? -29.273 -12.949 -11.692 1.00 82.81 95 TYR A CA 1
ATOM 751 C C . TYR A 1 95 ? -28.549 -11.917 -12.579 1.00 82.81 95 TYR A C 1
ATOM 753 O O . TYR A 1 95 ? -29.209 -11.146 -13.276 1.00 82.81 95 TYR A O 1
ATOM 761 N N . VAL A 1 96 ? -27.209 -11.865 -12.564 1.00 80.81 96 VAL A N 1
ATOM 762 C CA . VAL A 1 96 ? -26.435 -10.857 -13.305 1.00 80.81 96 VAL A CA 1
ATOM 763 C C . VAL A 1 96 ? -25.879 -11.435 -14.601 1.00 80.81 96 VAL A C 1
ATOM 765 O O . VAL A 1 96 ? -25.412 -12.573 -14.673 1.00 80.81 96 VAL A O 1
ATOM 768 N N . ARG A 1 97 ? -25.880 -10.614 -15.655 1.00 81.12 97 ARG A N 1
ATOM 769 C CA . ARG A 1 97 ? -25.207 -10.944 -16.912 1.00 81.12 97 ARG A CA 1
ATOM 770 C C . ARG A 1 97 ? -23.694 -11.036 -16.688 1.00 81.12 97 ARG A C 1
ATOM 772 O O . ARG A 1 97 ? -23.018 -10.016 -16.569 1.00 81.12 97 ARG A O 1
ATOM 779 N N . LYS A 1 98 ? -23.182 -12.272 -16.685 1.00 77.69 98 LYS A N 1
ATOM 780 C CA . LYS A 1 98 ? -21.777 -12.619 -16.402 1.00 77.69 98 LYS A CA 1
ATOM 781 C C . LYS A 1 98 ? -20.774 -11.786 -17.203 1.00 77.69 98 LYS A C 1
ATOM 783 O O . LYS A 1 98 ? -19.800 -11.323 -16.633 1.00 77.69 98 LYS A O 1
ATOM 788 N N . VAL A 1 99 ? -21.052 -11.523 -18.483 1.00 81.50 99 VAL A N 1
ATOM 789 C CA . VAL A 1 99 ? -20.162 -10.726 -19.347 1.00 81.50 99 VAL A CA 1
ATOM 790 C C . VAL A 1 99 ? -19.912 -9.334 -18.764 1.00 81.50 99 VAL A C 1
ATOM 792 O O . VAL A 1 99 ? -18.763 -8.960 -18.584 1.00 81.50 99 VAL A O 1
ATOM 795 N N . TYR A 1 100 ? -20.959 -8.593 -18.389 1.00 80.06 100 TYR A N 1
ATOM 796 C CA . TYR A 1 100 ? -20.801 -7.244 -17.832 1.00 80.06 100 TYR A CA 1
ATOM 797 C C . TYR A 1 100 ? -20.176 -7.250 -16.433 1.00 80.06 100 TYR A C 1
ATOM 799 O O . TYR A 1 100 ? -19.455 -6.323 -16.083 1.00 80.06 100 TYR A O 1
ATOM 807 N N . PHE A 1 101 ? -20.430 -8.296 -15.644 1.00 80.19 101 PHE A N 1
ATOM 808 C CA . PHE A 1 101 ? -19.869 -8.427 -14.299 1.00 80.19 101 PHE A CA 1
ATOM 809 C C . PHE A 1 101 ? -18.348 -8.636 -14.314 1.00 80.19 101 PHE A C 1
ATOM 811 O O . PHE A 1 101 ? -17.652 -8.088 -13.470 1.00 80.19 101 PHE A O 1
ATOM 818 N N . TRP A 1 102 ? -17.832 -9.387 -15.290 1.00 78.88 102 TRP A N 1
ATOM 819 C CA . TRP A 1 102 ? -16.395 -9.641 -15.444 1.00 78.88 102 TRP A CA 1
ATOM 820 C C . TRP A 1 102 ? -15.650 -8.512 -16.163 1.00 78.88 102 TRP A C 1
ATOM 822 O O . TRP A 1 102 ? -14.457 -8.342 -15.941 1.00 78.88 102 TRP A O 1
ATOM 832 N N . LEU A 1 103 ? -16.343 -7.733 -17.001 1.00 81.50 103 LEU A N 1
ATOM 833 C CA . LEU A 1 103 ? -15.758 -6.597 -17.724 1.00 81.50 103 LEU A CA 1
ATOM 834 C C . LEU A 1 103 ? -15.647 -5.333 -16.861 1.00 81.50 103 LEU A C 1
ATOM 836 O O . LEU A 1 103 ? -14.782 -4.511 -17.106 1.00 81.50 103 LEU A O 1
ATOM 840 N N . ALA A 1 104 ? -16.509 -5.163 -15.857 1.00 78.31 104 ALA A N 1
ATOM 841 C CA . ALA A 1 104 ? -16.480 -3.994 -14.978 1.00 78.31 104 ALA A CA 1
ATOM 842 C C . ALA A 1 104 ? -15.163 -3.798 -14.184 1.00 78.31 104 ALA A C 1
ATOM 844 O O . ALA A 1 104 ? -14.784 -2.644 -13.988 1.00 78.31 104 ALA A O 1
ATOM 845 N N . PRO A 1 105 ? -14.481 -4.857 -13.698 1.00 74.44 105 PRO A N 1
ATOM 846 C CA . PRO A 1 105 ? -13.185 -4.722 -13.027 1.00 74.44 105 PRO A CA 1
ATOM 847 C C . PRO A 1 105 ? -11.952 -4.820 -13.949 1.00 74.44 105 PRO A C 1
ATOM 849 O O . PRO A 1 105 ? -10.851 -4.593 -13.448 1.00 74.44 105 PRO A O 1
ATOM 852 N N . ALA A 1 106 ? -12.114 -5.208 -15.222 1.00 54.41 106 ALA A N 1
ATOM 853 C CA . ALA A 1 106 ? -11.020 -5.376 -16.191 1.00 54.41 106 ALA A CA 1
ATOM 854 C C . ALA A 1 106 ? -10.585 -4.035 -16.801 1.00 54.41 106 ALA A C 1
ATOM 856 O O . ALA A 1 106 ? -9.358 -3.843 -16.954 1.00 54.41 106 ALA A O 1
#

Solvent-accessible surface area (backbone atoms only — not comparab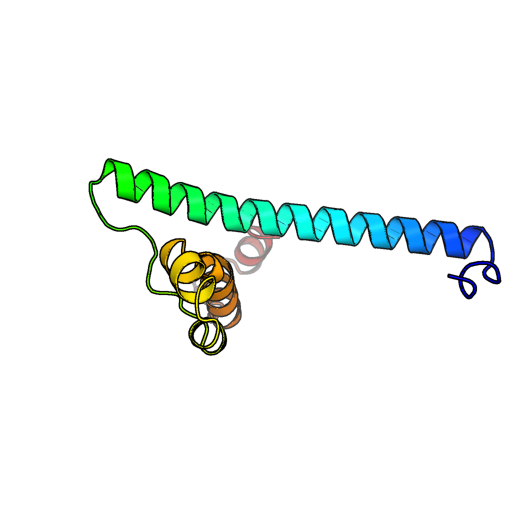le to full-atom values): 6337 Å² total; per-residue (Å²): 136,67,82,64,75,80,49,57,73,68,58,49,52,51,53,55,48,54,50,50,51,52,52,53,50,53,51,51,55,51,48,55,45,49,50,55,53,49,50,49,38,53,56,19,56,78,66,77,43,88,39,63,58,74,47,63,57,85,72,42,74,77,38,93,69,63,20,64,54,47,24,59,66,17,73,49,38,51,57,53,55,50,53,50,57,76,71,49,80,88,83,76,64,90,89,54,65,61,69,62,65,61,53,74,83,109